Protein AF-A0A1M5ESK0-F1 (afdb_monomer)

Solvent-accessible surface area (backbone atoms only — not comparable to full-atom values): 6392 Å² total; per-residue (Å²): 128,86,74,86,77,77,86,52,72,65,62,42,51,71,31,71,69,32,70,46,33,67,68,49,44,51,51,52,32,52,53,44,16,51,50,51,45,50,39,33,77,72,65,79,42,87,78,91,62,59,39,56,60,54,19,48,47,37,51,76,70,64,72,57,76,76,77,62,70,91,69,47,73,71,67,66,65,75,77,71,80,73,82,76,84,45,79,70,57,51,56,55,51,51,56,53,47,48,75,72,67,58,134

Foldseek 3Di:
DPPQDDDDLVLLLPQVQQPSDPVSLVVQLVVQLVVVVVCVVVVVDPDPDRSSSVSSVCSSVNVTHDDDPVPCVVVVVVPDPPPPPDPVNVVVVVVVVCVVPPD

pLDDT: mean 75.48, std 17.38, range [41.22, 95.94]

Nearest PDB structures (foldseek):
  6ho0-assembly1_A-2  TM=9.502E-01  e=7.404E+00  Mycobacterium tuberculosis H37Rv
  4dw6-assembly1_A  TM=7.631E-01  e=3.875E+00  Mycobacterium tuberculosis
  5nz1-assembly1_A  TM=6.203E-01  e=8.329E+00  Mycobacterium tuberculosis H37Rv

Radius of gyration: 23.55 Å; Cα contacts (8 Å, |Δi|>4): 62; chains: 1; bounding box: 52×64×34 Å

Sequence (103 aa):
MAEEQRVYLDDIYANEQCQGSVFRAVVMMAQEARFVNKQATQGYITLTKKPTTIAMYKFKEGKLSISDKKANDQAEAVAVAEPEMTSENVAQVSAAADDAFGA

Structure (mmCIF, N/CA/C/O backbone):
data_AF-A0A1M5ESK0-F1
#
_entry.id   AF-A0A1M5ESK0-F1
#
loop_
_atom_site.group_PDB
_atom_site.id
_atom_site.type_symbol
_atom_site.label_atom_id
_atom_site.label_alt_id
_atom_site.label_comp_id
_atom_site.label_asym_id
_atom_site.label_entity_id
_atom_site.label_seq_id
_atom_site.pdbx_PDB_ins_code
_atom_site.Cartn_x
_atom_site.Cartn_y
_atom_site.Cartn_z
_atom_site.occupancy
_atom_site.B_iso_or_equiv
_atom_site.auth_seq_id
_atom_site.auth_comp_id
_atom_site.auth_asym_id
_atom_site.auth_atom_id
_atom_site.pdbx_PDB_model_num
ATOM 1 N N . MET A 1 1 ? -7.449 -20.911 3.267 1.00 41.97 1 MET A N 1
ATOM 2 C CA . MET A 1 1 ? -6.288 -20.344 3.987 1.00 41.97 1 MET A CA 1
ATOM 3 C C . MET A 1 1 ? -5.816 -19.150 3.184 1.00 41.97 1 MET A C 1
ATOM 5 O O . MET A 1 1 ? -5.628 -19.316 1.991 1.00 41.97 1 MET A O 1
ATOM 9 N N . ALA A 1 2 ? -5.757 -17.950 3.770 1.00 54.66 2 ALA A N 1
ATOM 10 C CA . ALA A 1 2 ? -5.297 -16.773 3.034 1.00 54.66 2 ALA A CA 1
ATOM 11 C C . ALA A 1 2 ? -3.818 -16.980 2.703 1.00 54.66 2 ALA A 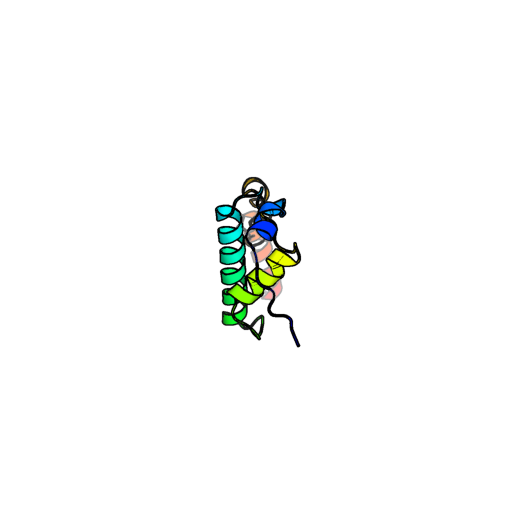C 1
ATOM 13 O O . ALA A 1 2 ? -3.000 -16.983 3.621 1.00 54.66 2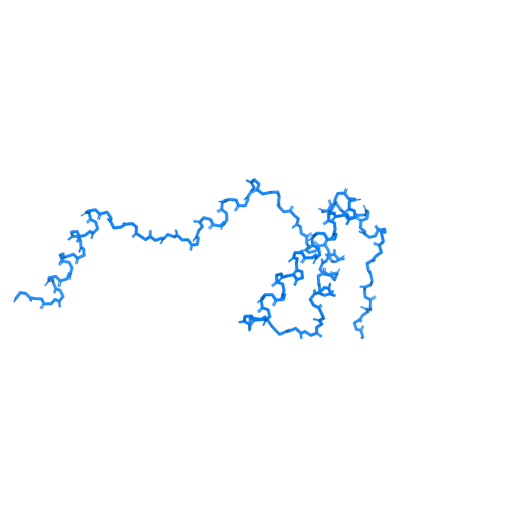 ALA A O 1
ATOM 14 N N . GLU A 1 3 ? -3.512 -17.234 1.432 1.00 59.25 3 GLU A N 1
ATOM 15 C CA . GLU A 1 3 ? -2.150 -17.450 0.957 1.00 59.25 3 GLU A CA 1
ATOM 16 C C . GLU A 1 3 ? -1.242 -16.335 1.475 1.00 59.25 3 GLU A C 1
ATOM 18 O O . GLU A 1 3 ? -1.609 -15.154 1.496 1.00 59.25 3 GLU A O 1
ATOM 23 N N . GLU A 1 4 ? -0.063 -16.720 1.956 1.00 62.69 4 GLU A N 1
ATOM 24 C CA . GLU A 1 4 ? 0.961 -15.791 2.407 1.00 62.69 4 GLU A CA 1
ATOM 25 C C . GLU A 1 4 ? 1.497 -15.052 1.170 1.00 62.69 4 GLU A C 1
ATOM 27 O O . GLU A 1 4 ? 2.502 -15.427 0.572 1.00 62.69 4 GLU A O 1
ATOM 32 N N . GLN A 1 5 ? 0.764 -14.034 0.712 1.00 69.19 5 GLN A N 1
ATOM 33 C CA . GLN A 1 5 ? 1.137 -13.235 -0.448 1.00 69.19 5 GLN A CA 1
ATOM 34 C C . GLN A 1 5 ? 2.375 -12.410 -0.095 1.00 69.19 5 GLN A C 1
ATOM 36 O O . GLN A 1 5 ? 2.303 -11.343 0.515 1.00 69.19 5 GLN A O 1
ATOM 41 N N . ARG A 1 6 ? 3.533 -12.949 -0.464 1.00 78.00 6 ARG A N 1
ATOM 42 C CA . ARG A 1 6 ? 4.810 -12.244 -0.446 1.00 78.00 6 ARG A CA 1
ATOM 43 C C . ARG A 1 6 ? 4.907 -11.364 -1.692 1.00 78.00 6 ARG A C 1
ATOM 45 O O . ARG A 1 6 ? 4.382 -11.726 -2.751 1.00 78.00 6 ARG A O 1
ATOM 52 N N . VAL A 1 7 ? 5.537 -10.206 -1.520 1.00 79.00 7 VAL A N 1
ATOM 53 C CA . VAL A 1 7 ? 5.897 -9.286 -2.604 1.00 79.00 7 VAL A CA 1
ATOM 54 C C . VAL A 1 7 ? 7.351 -9.563 -2.951 1.00 79.00 7 VAL A C 1
ATOM 56 O O . VAL A 1 7 ? 8.215 -9.487 -2.074 1.00 79.00 7 VAL A O 1
ATOM 59 N N . TYR A 1 8 ? 7.604 -9.916 -4.204 1.00 84.81 8 TYR A N 1
ATOM 60 C CA . TYR A 1 8 ? 8.940 -10.134 -4.740 1.00 84.81 8 TYR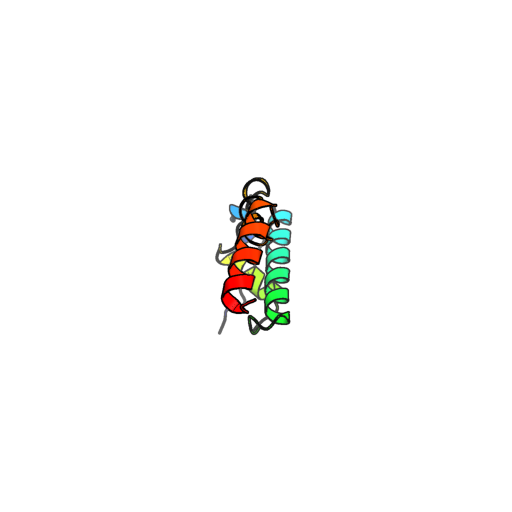 A CA 1
ATOM 61 C C . TYR A 1 8 ? 9.433 -8.890 -5.485 1.00 84.81 8 TYR A C 1
ATOM 63 O O . TYR A 1 8 ? 8.657 -8.003 -5.832 1.00 84.81 8 TYR A O 1
ATOM 71 N N . LEU A 1 9 ? 10.744 -8.813 -5.721 1.00 81.25 9 LEU A N 1
ATOM 72 C CA . LEU A 1 9 ? 11.343 -7.712 -6.484 1.00 81.25 9 LEU A CA 1
ATOM 73 C C . LEU A 1 9 ? 10.770 -7.634 -7.904 1.00 81.25 9 LEU A C 1
ATOM 75 O O . LEU A 1 9 ? 10.480 -6.540 -8.377 1.00 81.25 9 LEU A O 1
ATOM 79 N N . ASP A 1 10 ? 10.521 -8.781 -8.535 1.00 84.19 10 ASP A N 1
ATOM 80 C CA . ASP A 1 10 ? 9.928 -8.845 -9.874 1.00 84.19 10 ASP A CA 1
ATOM 81 C C . ASP A 1 10 ? 8.519 -8.236 -9.908 1.00 84.19 10 ASP A C 1
ATOM 83 O O . ASP A 1 10 ? 8.195 -7.502 -10.840 1.00 84.19 10 ASP A O 1
ATOM 87 N N . ASP A 1 11 ? 7.718 -8.437 -8.852 1.00 83.06 11 AS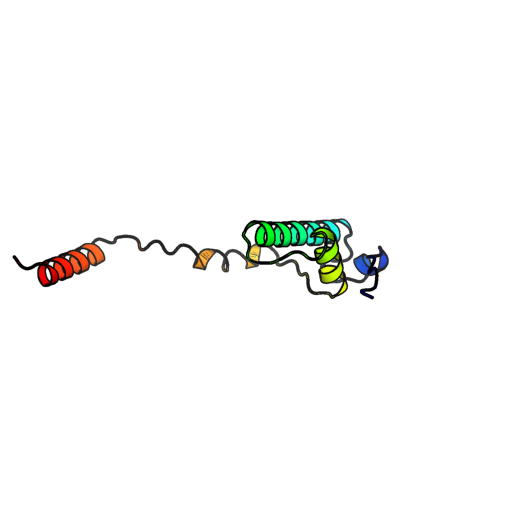P A N 1
ATOM 88 C CA . ASP A 1 11 ? 6.385 -7.828 -8.722 1.00 83.06 11 ASP A CA 1
ATOM 89 C C . ASP A 1 11 ? 6.470 -6.291 -8.684 1.00 83.06 11 ASP A C 1
ATOM 91 O O . ASP A 1 11 ? 5.573 -5.590 -9.150 1.00 83.06 11 ASP A O 1
ATOM 95 N N . ILE A 1 12 ? 7.552 -5.753 -8.115 1.00 83.94 12 ILE A N 1
ATOM 96 C CA . ILE A 1 12 ? 7.790 -4.310 -8.025 1.00 83.94 12 ILE A CA 1
ATOM 97 C C . ILE A 1 12 ? 8.243 -3.752 -9.375 1.00 83.94 12 ILE A C 1
ATOM 99 O O . ILE A 1 12 ? 7.778 -2.691 -9.790 1.00 83.94 12 ILE A O 1
ATOM 103 N N . TYR A 1 13 ? 9.133 -4.457 -10.074 1.00 81.44 13 TYR A N 1
ATOM 104 C CA . TYR A 1 13 ? 9.607 -4.026 -11.387 1.00 81.44 13 TYR A CA 1
ATOM 105 C C . TYR A 1 13 ? 8.521 -4.108 -12.462 1.00 81.44 13 TYR A C 1
ATOM 107 O O . TYR A 1 13 ? 8.472 -3.246 -13.335 1.00 81.44 13 TYR A O 1
ATOM 115 N N . ALA A 1 14 ? 7.626 -5.094 -12.370 1.00 82.75 14 ALA A N 1
ATOM 116 C CA . ALA A 1 14 ? 6.499 -5.257 -13.283 1.00 82.75 14 ALA A CA 1
ATOM 117 C C . ALA A 1 14 ? 5.367 -4.239 -13.054 1.00 82.75 14 ALA A C 1
ATOM 119 O O . ALA A 1 14 ? 4.500 -4.081 -13.911 1.00 82.75 14 ALA A O 1
ATOM 120 N N . ASN A 1 15 ? 5.342 -3.555 -11.907 1.00 79.00 15 ASN A N 1
ATOM 121 C CA . ASN A 1 15 ? 4.251 -2.655 -11.562 1.00 79.00 15 ASN A CA 1
ATOM 122 C C . ASN A 1 15 ? 4.494 -1.232 -12.101 1.00 79.00 15 ASN A C 1
ATOM 124 O O . ASN A 1 15 ? 5.355 -0.478 -11.630 1.00 79.00 15 ASN A O 1
ATOM 128 N N . GLU A 1 16 ? 3.671 -0.850 -13.077 1.00 81.31 16 GLU A N 1
ATOM 129 C CA . GLU A 1 16 ? 3.700 0.459 -13.737 1.00 81.31 16 GLU A CA 1
ATOM 130 C C . GLU A 1 16 ? 3.466 1.625 -12.758 1.00 81.31 16 GLU A C 1
ATOM 132 O O . GLU A 1 16 ? 4.045 2.699 -12.921 1.00 81.31 16 GLU A O 1
ATOM 137 N N . GLN A 1 17 ? 2.698 1.411 -11.679 1.00 79.81 17 GLN A N 1
ATOM 138 C CA . GLN A 1 17 ? 2.348 2.448 -10.692 1.00 79.81 17 GLN A CA 1
ATOM 139 C C . GLN A 1 17 ? 3.565 2.960 -9.908 1.00 79.81 17 GLN A C 1
ATOM 141 O O . GLN A 1 17 ? 3.635 4.131 -9.512 1.00 79.81 17 GLN A O 1
ATOM 146 N N . CYS A 1 18 ? 4.553 2.090 -9.692 1.00 77.75 18 CYS A N 1
ATOM 147 C CA . CYS A 1 18 ? 5.823 2.450 -9.072 1.00 77.75 18 CYS A CA 1
ATOM 148 C C . CYS A 1 18 ? 6.935 2.744 -10.084 1.00 77.75 18 CYS A C 1
ATOM 150 O O . CYS A 1 18 ? 8.059 3.002 -9.655 1.00 77.75 18 CYS A O 1
ATOM 152 N N . GLN A 1 19 ? 6.638 2.768 -11.391 1.00 81.38 19 GLN A N 1
ATOM 153 C CA . GLN A 1 19 ? 7.600 3.086 -12.458 1.00 81.38 19 GLN A CA 1
ATOM 154 C C . GLN A 1 19 ? 8.883 2.237 -12.370 1.00 81.38 19 GLN A C 1
ATOM 156 O O . GLN A 1 19 ? 9.987 2.738 -12.575 1.00 81.38 19 GLN A O 1
ATOM 161 N N . GLY A 1 20 ? 8.754 0.971 -11.956 1.00 78.56 20 GLY A N 1
ATOM 162 C CA . GLY A 1 20 ? 9.888 0.070 -11.724 1.00 78.56 20 GLY A CA 1
ATOM 163 C C . GLY A 1 20 ? 10.844 0.488 -10.593 1.00 78.56 20 GLY A C 1
ATOM 164 O O . GLY A 1 20 ? 11.937 -0.061 -10.476 1.00 78.56 20 GLY A O 1
ATOM 165 N N . SER A 1 21 ? 10.478 1.458 -9.749 1.00 86.56 21 SER A N 1
ATOM 166 C CA . SER A 1 21 ? 11.313 1.926 -8.639 1.00 86.56 21 SER A CA 1
ATOM 167 C C . SER A 1 21 ? 10.941 1.246 -7.325 1.00 86.56 21 SER A C 1
ATOM 169 O O . SER A 1 21 ? 9.852 1.441 -6.777 1.00 86.56 21 SER A O 1
ATOM 171 N N . VAL A 1 22 ? 11.906 0.519 -6.754 1.00 89.06 22 VAL A N 1
ATOM 172 C CA . VAL A 1 22 ? 11.771 -0.131 -5.441 1.00 89.06 22 VAL A CA 1
ATOM 173 C C . VAL A 1 22 ? 11.492 0.885 -4.338 1.00 89.06 22 VAL A C 1
ATOM 175 O O . VAL A 1 22 ? 10.629 0.664 -3.491 1.00 89.06 22 VAL A O 1
ATOM 178 N N . PHE A 1 23 ? 12.156 2.041 -4.377 1.00 90.38 23 PHE A N 1
ATOM 179 C CA . PHE A 1 23 ? 11.925 3.105 -3.401 1.00 90.38 23 PHE A CA 1
ATOM 180 C C . PHE A 1 23 ? 10.498 3.646 -3.484 1.00 90.38 23 PHE A C 1
ATOM 182 O O . PHE A 1 23 ? 9.853 3.831 -2.453 1.00 90.38 23 PHE A O 1
ATOM 189 N N . ARG A 1 24 ? 9.976 3.840 -4.703 1.00 88.06 24 ARG A N 1
ATOM 190 C CA . ARG A 1 24 ? 8.598 4.300 -4.915 1.00 88.06 24 ARG A CA 1
ATOM 191 C C . ARG A 1 24 ? 7.595 3.277 -4.383 1.00 88.06 24 ARG A C 1
ATOM 193 O O . ARG A 1 24 ? 6.687 3.662 -3.654 1.00 88.06 24 ARG A O 1
ATOM 200 N N . ALA A 1 25 ? 7.808 1.987 -4.642 1.00 89.62 25 ALA A N 1
ATOM 201 C CA . ALA A 1 25 ? 6.967 0.915 -4.106 1.00 89.62 25 ALA A CA 1
ATOM 202 C C . ALA A 1 25 ? 6.964 0.872 -2.567 1.00 89.62 25 ALA A C 1
ATOM 204 O O . ALA A 1 25 ? 5.903 0.775 -1.949 1.00 89.62 25 ALA A O 1
ATOM 205 N N . VAL A 1 26 ? 8.132 1.008 -1.928 1.00 90.62 26 VAL A N 1
ATOM 206 C CA . VAL A 1 26 ? 8.236 1.063 -0.459 1.00 90.62 26 VAL A CA 1
ATOM 207 C C . VAL A 1 26 ? 7.492 2.274 0.101 1.00 90.62 26 VAL A C 1
ATOM 209 O O . VAL A 1 26 ? 6.751 2.135 1.074 1.00 90.62 26 VAL A O 1
ATOM 212 N N . VAL A 1 27 ? 7.637 3.447 -0.520 1.00 91.81 27 VAL A N 1
ATOM 213 C CA . VAL A 1 27 ? 6.926 4.663 -0.101 1.00 91.81 27 VAL A CA 1
ATOM 214 C C . VAL A 1 27 ? 5.412 4.484 -0.226 1.00 91.81 27 VAL A C 1
ATOM 216 O O . VAL A 1 27 ? 4.701 4.795 0.728 1.00 91.81 27 VAL A O 1
ATOM 219 N N . MET A 1 28 ? 4.921 3.919 -1.335 1.00 91.00 28 MET A N 1
ATOM 220 C CA . MET A 1 28 ? 3.494 3.619 -1.526 1.00 91.00 28 MET A CA 1
ATOM 221 C C . MET A 1 28 ? 2.948 2.709 -0.431 1.00 91.00 28 MET A C 1
ATOM 223 O O . MET A 1 28 ? 1.963 3.040 0.229 1.00 91.00 28 MET A O 1
ATOM 227 N N . MET A 1 29 ? 3.610 1.574 -0.201 1.00 91.81 29 MET A N 1
ATOM 228 C CA . MET A 1 29 ? 3.184 0.611 0.813 1.00 91.81 29 MET A CA 1
ATOM 229 C C . MET A 1 29 ? 3.228 1.213 2.222 1.00 91.81 29 MET A C 1
ATOM 231 O O . MET A 1 29 ? 2.335 0.965 3.030 1.00 91.81 29 MET A O 1
ATOM 235 N N . ALA A 1 30 ? 4.236 2.033 2.527 1.00 93.50 30 ALA A N 1
ATOM 236 C CA . ALA A 1 30 ? 4.359 2.689 3.823 1.00 93.50 30 ALA A CA 1
ATOM 237 C C . ALA A 1 30 ? 3.268 3.745 4.055 1.00 93.50 30 ALA A C 1
ATOM 239 O O . ALA A 1 30 ? 2.735 3.841 5.162 1.00 93.50 30 ALA A O 1
ATOM 240 N N . GLN A 1 31 ? 2.924 4.532 3.032 1.00 93.88 31 GLN A N 1
ATOM 241 C CA . GLN A 1 31 ? 1.846 5.519 3.109 1.00 93.88 31 GLN A CA 1
ATOM 242 C C . GLN A 1 31 ? 0.494 4.842 3.326 1.00 93.88 31 GLN A C 1
ATOM 244 O O . GLN A 1 31 ? -0.235 5.219 4.244 1.00 93.88 31 GLN A O 1
ATOM 249 N N . GLU A 1 32 ? 0.211 3.781 2.572 1.00 93.25 32 GLU A N 1
ATOM 250 C CA . GLU A 1 32 ? -1.018 3.010 2.740 1.00 93.25 32 GLU A CA 1
ATOM 251 C C . GLU A 1 32 ? -1.100 2.366 4.130 1.00 93.25 32 GLU A C 1
ATOM 253 O O . GLU A 1 32 ? -2.124 2.444 4.806 1.00 93.25 32 GLU A O 1
ATOM 258 N N . ALA A 1 33 ? -0.004 1.777 4.615 1.00 94.88 33 ALA A N 1
ATOM 259 C CA . ALA A 1 33 ? 0.030 1.182 5.946 1.00 94.88 33 ALA A CA 1
ATOM 260 C C . ALA A 1 33 ? -0.248 2.219 7.048 1.00 94.88 33 ALA A C 1
ATOM 262 O O . ALA A 1 33 ? -0.946 1.916 8.017 1.00 94.88 33 ALA A O 1
ATOM 263 N N . ARG A 1 34 ? 0.262 3.451 6.902 1.00 94.88 34 ARG A N 1
ATOM 264 C CA . ARG A 1 34 ? -0.041 4.563 7.820 1.00 94.88 34 ARG A CA 1
ATOM 265 C C . ARG A 1 34 ? -1.511 4.955 7.761 1.00 94.88 34 ARG A C 1
ATOM 267 O O . ARG A 1 34 ? -2.108 5.159 8.816 1.00 94.88 34 ARG A O 1
ATOM 274 N N . PHE A 1 35 ? -2.087 5.035 6.563 1.00 94.62 35 PHE A N 1
ATOM 275 C CA . PHE A 1 35 ? -3.503 5.335 6.377 1.00 94.62 35 PHE A CA 1
ATOM 276 C C . PHE A 1 35 ? -4.382 4.285 7.063 1.00 94.62 35 PHE A C 1
ATOM 278 O O . PHE A 1 35 ? -5.175 4.628 7.936 1.00 94.62 35 PHE A O 1
ATOM 285 N N . VAL A 1 36 ? -4.164 3.003 6.765 1.00 94.81 36 VAL A N 1
ATOM 286 C CA . VAL A 1 36 ? -4.883 1.875 7.378 1.00 94.81 36 VAL A CA 1
ATOM 287 C C . VAL A 1 36 ? -4.758 1.895 8.902 1.00 94.81 36 VAL A C 1
ATOM 289 O O . VAL A 1 36 ? -5.753 1.747 9.607 1.00 94.81 36 VAL A O 1
ATOM 292 N N . ASN A 1 37 ? -3.554 2.129 9.428 1.00 95.19 37 ASN A N 1
ATOM 293 C CA . ASN A 1 37 ? -3.350 2.206 10.872 1.00 95.19 37 ASN A CA 1
ATOM 294 C C . ASN A 1 37 ? -4.113 3.382 11.503 1.00 95.19 37 ASN A C 1
ATOM 296 O O . ASN A 1 37 ? -4.700 3.233 12.569 1.00 95.19 37 ASN A O 1
ATOM 300 N N . LYS A 1 38 ? -4.151 4.545 10.842 1.00 95.94 38 LYS A N 1
ATOM 301 C CA . LYS A 1 38 ? -4.904 5.713 11.322 1.00 95.94 38 LYS A CA 1
ATOM 302 C C . LYS A 1 38 ? -6.409 5.436 11.354 1.00 95.94 38 LYS A C 1
ATOM 304 O O . LYS A 1 38 ? -7.039 5.720 12.367 1.00 95.94 38 LYS A O 1
ATOM 309 N N . GLN A 1 39 ? -6.955 4.837 10.295 1.00 94.06 39 GLN A N 1
ATOM 310 C CA . GLN A 1 39 ? -8.372 4.458 10.224 1.00 94.06 39 GLN A CA 1
ATOM 311 C C . GLN A 1 39 ? -8.753 3.464 11.328 1.00 94.06 39 GLN A C 1
ATOM 313 O O . GLN A 1 39 ? -9.816 3.578 11.933 1.00 94.06 39 GLN A O 1
ATOM 318 N N . ALA A 1 40 ? -7.863 2.516 11.629 1.00 94.19 40 ALA A N 1
A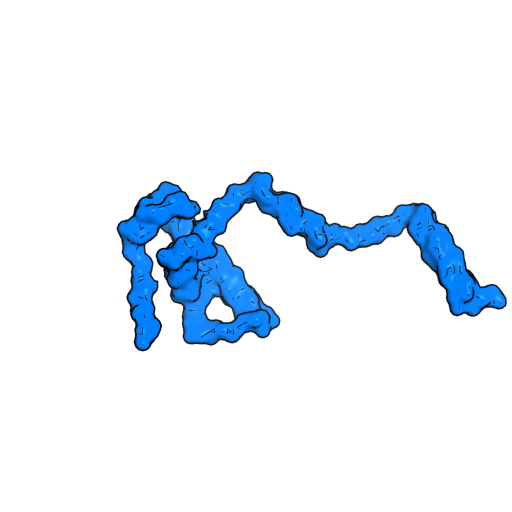TOM 319 C CA . ALA A 1 40 ? -8.069 1.549 12.698 1.00 94.19 40 ALA A CA 1
ATOM 320 C C . ALA A 1 40 ? -8.058 2.191 14.088 1.00 94.19 40 ALA A C 1
ATOM 322 O O . ALA A 1 40 ? -8.949 1.938 14.893 1.00 94.19 40 ALA A O 1
ATOM 323 N N . THR A 1 41 ? -7.086 3.065 14.355 1.00 93.38 41 THR A N 1
ATOM 324 C CA . THR A 1 41 ? -6.995 3.806 15.623 1.00 93.38 41 THR A CA 1
ATOM 325 C C . THR A 1 41 ? -8.205 4.714 15.845 1.00 93.38 41 THR A C 1
ATOM 327 O O . THR A 1 41 ? -8.628 4.904 16.979 1.00 93.38 41 THR A O 1
ATOM 330 N N . GLN A 1 42 ? -8.786 5.254 14.772 1.00 95.25 42 GLN A N 1
ATOM 331 C CA . GLN A 1 42 ? -10.013 6.055 14.819 1.00 95.25 42 GLN A CA 1
ATOM 332 C C . GLN A 1 42 ? -11.294 5.212 14.958 1.00 95.25 42 GLN A C 1
ATOM 334 O O . GLN A 1 42 ? -12.372 5.774 15.110 1.00 95.25 42 GLN A O 1
ATOM 339 N N . GLY A 1 43 ? -11.195 3.879 14.914 1.00 93.19 43 GLY A N 1
ATOM 340 C CA . GLY A 1 43 ? -12.332 2.969 15.063 1.00 93.19 43 GLY A CA 1
ATOM 341 C C . GLY A 1 43 ? -13.165 2.759 13.795 1.00 93.19 43 GLY A C 1
ATOM 342 O O . GLY A 1 43 ? -14.177 2.068 13.858 1.00 93.19 43 GLY A O 1
ATOM 343 N N . TYR A 1 44 ? -12.749 3.297 12.641 1.00 93.50 44 TYR A N 1
ATOM 344 C CA . TYR A 1 44 ? -13.477 3.129 11.375 1.00 93.50 44 TYR A CA 1
ATOM 345 C C . TYR A 1 44 ? -13.353 1.720 10.794 1.00 93.50 44 TYR A C 1
ATOM 347 O O . TYR A 1 44 ? -14.249 1.257 10.092 1.00 93.50 44 TYR A O 1
ATOM 355 N N . ILE A 1 45 ? -12.236 1.038 11.064 1.00 93.31 45 ILE A N 1
ATOM 356 C CA . ILE A 1 45 ? -11.983 -0.325 10.587 1.00 93.31 45 ILE A CA 1
ATOM 357 C C . ILE A 1 45 ? -11.407 -1.199 11.700 1.00 93.31 45 ILE A C 1
ATOM 359 O O . ILE A 1 45 ? -10.592 -0.755 12.505 1.00 93.31 45 ILE A O 1
ATOM 363 N N . THR A 1 46 ? -11.772 -2.479 11.712 1.00 93.00 46 THR A N 1
ATOM 364 C CA . THR A 1 46 ? -11.129 -3.480 12.571 1.00 93.00 46 THR A CA 1
ATOM 365 C C . THR A 1 46 ? -10.034 -4.197 11.789 1.00 93.00 46 THR A C 1
ATOM 367 O O . THR A 1 46 ? -10.283 -4.770 10.727 1.00 93.00 46 THR A O 1
ATOM 370 N N . LEU A 1 47 ? -8.803 -4.176 12.303 1.00 90.56 47 LEU A N 1
ATOM 371 C CA . LEU A 1 47 ? -7.674 -4.839 11.653 1.00 90.56 47 LEU A CA 1
ATOM 372 C C . LEU A 1 47 ? -7.659 -6.331 11.974 1.00 90.56 47 LEU A C 1
ATOM 374 O O . LEU A 1 47 ? -7.581 -6.728 13.132 1.00 90.56 47 LEU A O 1
ATOM 378 N N . THR A 1 48 ? -7.648 -7.161 10.934 1.00 89.38 48 THR A N 1
ATOM 379 C CA . THR A 1 48 ? -7.446 -8.615 11.052 1.00 89.38 48 THR A CA 1
ATOM 380 C C . THR A 1 48 ? -5.980 -9.021 10.881 1.00 89.38 48 THR A C 1
ATOM 382 O O . THR A 1 48 ? -5.585 -10.123 11.256 1.00 89.38 48 THR A O 1
ATOM 385 N N . LYS A 1 49 ? -5.158 -8.139 10.298 1.00 90.69 49 LYS A N 1
ATOM 386 C CA . LYS A 1 49 ? -3.736 -8.344 9.992 1.00 90.69 49 LYS A CA 1
ATOM 387 C C . LYS A 1 49 ? -2.949 -7.058 10.245 1.00 90.69 49 LYS A C 1
ATOM 389 O O . LYS A 1 49 ? -3.526 -5.979 10.372 1.00 90.69 49 LYS A O 1
ATOM 394 N N . LYS A 1 50 ? -1.616 -7.162 10.282 1.00 92.06 50 LYS A N 1
ATOM 395 C CA . LYS A 1 50 ? -0.733 -5.993 10.421 1.00 92.06 50 LYS A CA 1
ATOM 396 C C . LYS A 1 50 ? -0.970 -5.005 9.259 1.00 92.06 50 LYS A C 1
ATOM 398 O O . LYS A 1 50 ? -1.083 -5.458 8.118 1.00 92.06 50 LYS A O 1
ATOM 403 N N . PRO A 1 51 ? -0.981 -3.678 9.501 1.00 93.62 51 PRO A N 1
ATOM 404 C CA . PRO A 1 51 ? -1.243 -2.677 8.459 1.00 93.62 51 PRO A CA 1
AT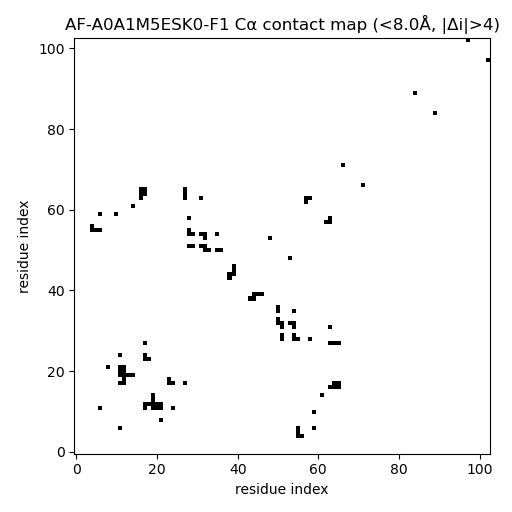OM 405 C C . PRO A 1 51 ? -0.320 -2.787 7.241 1.00 93.62 51 PRO A C 1
ATOM 407 O O . PRO A 1 51 ? -0.761 -2.651 6.106 1.00 93.62 51 PRO A O 1
ATOM 410 N N . THR A 1 52 ? 0.956 -3.101 7.465 1.00 91.75 52 THR A N 1
ATOM 411 C CA . THR A 1 52 ? 1.939 -3.311 6.395 1.00 91.75 52 THR A CA 1
ATOM 412 C C . THR A 1 52 ? 1.621 -4.534 5.544 1.00 91.75 52 THR A C 1
ATOM 414 O O . THR A 1 52 ? 1.741 -4.474 4.328 1.00 91.75 52 THR A O 1
ATOM 417 N N . THR A 1 53 ? 1.141 -5.622 6.149 1.00 91.69 53 THR A N 1
ATOM 418 C CA . THR A 1 53 ? 0.687 -6.812 5.419 1.00 91.69 53 THR A CA 1
ATOM 419 C C . THR A 1 53 ? -0.523 -6.496 4.540 1.00 91.69 53 THR A C 1
ATOM 421 O O . THR A 1 53 ? -0.573 -6.919 3.391 1.00 91.69 53 THR A O 1
ATOM 424 N N . ILE A 1 54 ? -1.474 -5.706 5.047 1.00 91.69 54 ILE A N 1
ATOM 425 C CA . ILE A 1 54 ? -2.638 -5.254 4.270 1.00 91.69 54 ILE A CA 1
ATOM 426 C C . ILE A 1 54 ? -2.189 -4.380 3.091 1.00 91.69 54 ILE A C 1
ATOM 428 O O . ILE A 1 54 ? -2.655 -4.577 1.972 1.00 91.69 54 ILE A O 1
ATOM 432 N N . ALA A 1 55 ? -1.253 -3.456 3.321 1.00 92.12 55 ALA A N 1
ATOM 433 C CA . ALA A 1 55 ? -0.699 -2.610 2.269 1.00 92.12 55 ALA A CA 1
ATOM 434 C C . ALA A 1 55 ? 0.038 -3.420 1.188 1.00 92.12 55 ALA A C 1
ATOM 436 O O . ALA A 1 55 ? -0.141 -3.152 0.003 1.00 92.12 55 ALA A O 1
ATOM 437 N N . MET A 1 56 ? 0.807 -4.446 1.569 1.00 90.81 56 MET A N 1
ATOM 438 C CA . MET A 1 56 ? 1.475 -5.344 0.618 1.00 90.81 56 MET A CA 1
ATOM 439 C C . MET A 1 56 ? 0.475 -6.105 -0.261 1.00 90.81 56 MET A C 1
ATOM 441 O O . MET A 1 56 ? 0.699 -6.236 -1.463 1.00 90.81 56 MET A O 1
ATOM 445 N N . TYR A 1 57 ? -0.650 -6.559 0.299 1.00 90.75 57 TYR A N 1
ATOM 446 C CA . TYR A 1 57 ? -1.704 -7.193 -0.500 1.00 90.75 57 TYR A CA 1
ATOM 447 C C . TYR A 1 57 ? -2.350 -6.210 -1.472 1.00 90.75 57 TYR A C 1
ATOM 449 O O . TYR A 1 57 ? -2.461 -6.509 -2.656 1.00 90.75 57 TYR A O 1
ATOM 457 N N . LYS A 1 58 ? -2.691 -4.999 -1.012 1.00 89.75 58 LYS A N 1
ATOM 458 C CA . LYS A 1 58 ? -3.239 -3.954 -1.889 1.00 89.75 58 LYS A CA 1
ATOM 459 C C . LYS A 1 58 ? -2.275 -3.579 -3.015 1.00 89.75 58 LYS A C 1
ATOM 461 O O . LYS A 1 58 ? -2.719 -3.333 -4.133 1.00 89.75 58 LYS A O 1
ATOM 466 N N . PHE A 1 59 ? -0.973 -3.560 -2.733 1.00 89.69 59 PHE A N 1
ATOM 467 C CA . PHE A 1 59 ? 0.060 -3.335 -3.741 1.00 89.69 59 PHE A CA 1
ATOM 468 C C . PHE A 1 59 ? 0.052 -4.435 -4.809 1.00 89.69 59 PHE A C 1
ATOM 470 O O . PHE A 1 59 ? 0.010 -4.130 -5.997 1.00 89.69 59 PHE A O 1
ATOM 477 N N . LYS A 1 60 ? 0.029 -5.707 -4.393 1.00 87.75 60 LYS A N 1
ATOM 478 C CA . LYS A 1 60 ? 0.035 -6.864 -5.301 1.00 87.75 60 LYS A CA 1
ATOM 479 C C . LYS A 1 60 ? -1.242 -6.983 -6.136 1.00 87.75 60 LYS A C 1
ATOM 481 O O . LYS A 1 60 ? -1.195 -7.420 -7.277 1.00 87.75 60 LYS A O 1
ATOM 486 N N . GLU A 1 61 ? -2.373 -6.563 -5.583 1.00 87.62 61 GLU A N 1
ATOM 487 C CA . GLU A 1 61 ? -3.657 -6.503 -6.287 1.00 87.62 61 GLU A CA 1
ATOM 488 C C . GLU A 1 61 ? -3.781 -5.291 -7.229 1.00 87.62 61 GLU A C 1
ATOM 490 O O . GLU A 1 61 ? -4.836 -5.100 -7.830 1.00 87.62 61 GLU A O 1
ATOM 495 N N . GLY A 1 62 ? -2.750 -4.442 -7.341 1.00 86.00 62 GLY A N 1
ATOM 496 C CA . GLY A 1 62 ? -2.782 -3.249 -8.193 1.00 86.00 62 GLY A CA 1
ATOM 497 C C . GLY A 1 62 ? -3.749 -2.163 -7.707 1.00 86.00 62 GLY A C 1
ATOM 498 O O . GLY A 1 62 ? -4.160 -1.310 -8.485 1.00 86.00 62 GLY A O 1
ATOM 499 N N . LYS A 1 63 ? -4.125 -2.178 -6.421 1.00 87.06 63 LYS A N 1
ATOM 500 C CA . LYS A 1 63 ? -5.092 -1.239 -5.817 1.00 87.06 63 LYS A CA 1
ATOM 501 C C . LYS A 1 63 ? -4.450 0.031 -5.256 1.00 87.06 63 LYS A C 1
ATOM 503 O O . LYS A 1 63 ? -5.147 0.847 -4.660 1.00 87.06 63 LYS A O 1
ATOM 508 N N . LEU A 1 64 ? -3.132 0.178 -5.387 1.00 86.81 64 LEU A N 1
ATOM 509 C CA . LEU A 1 64 ? -2.397 1.366 -4.961 1.00 86.81 64 LEU A CA 1
ATOM 510 C C . LEU A 1 64 ? -1.898 2.130 -6.183 1.00 86.81 64 LEU A C 1
ATOM 512 O O . LEU A 1 64 ? -1.238 1.555 -7.045 1.00 86.81 64 LEU A O 1
ATOM 516 N N . SER A 1 65 ? -2.152 3.433 -6.202 1.00 85.56 65 SER A N 1
ATOM 517 C CA . SER A 1 65 ? -1.684 4.362 -7.231 1.00 85.56 65 SER A CA 1
ATOM 518 C C . SER A 1 65 ? -1.125 5.621 -6.579 1.00 85.56 65 SER A C 1
ATOM 520 O O . SER A 1 65 ? -1.652 6.078 -5.565 1.00 85.56 65 SER A O 1
ATOM 522 N N . ILE A 1 66 ? -0.079 6.205 -7.164 1.00 81.19 66 ILE A N 1
ATOM 523 C CA . ILE A 1 66 ? 0.400 7.537 -6.773 1.00 81.19 66 ILE A CA 1
ATOM 524 C C . ILE A 1 66 ? -0.198 8.557 -7.729 1.00 81.19 66 ILE A C 1
ATOM 526 O O . ILE A 1 66 ? 0.095 8.531 -8.921 1.00 81.19 66 ILE A O 1
ATOM 530 N N . SER A 1 67 ? -0.968 9.493 -7.190 1.00 79.50 67 SER A N 1
ATOM 531 C CA . SER A 1 67 ? -1.283 10.748 -7.863 1.00 79.50 67 SER A CA 1
ATOM 532 C C . SER A 1 67 ? -0.158 11.751 -7.613 1.00 79.50 67 SER A C 1
ATOM 534 O O . SER A 1 67 ? 0.199 12.013 -6.460 1.00 79.50 67 SER A O 1
ATOM 536 N N . ASP A 1 68 ? 0.401 12.333 -8.674 1.00 73.31 68 ASP A N 1
ATOM 537 C CA . ASP A 1 68 ? 1.354 13.429 -8.525 1.00 73.31 68 ASP A CA 1
ATOM 538 C C . ASP A 1 68 ? 0.661 14.630 -7.872 1.00 73.31 68 ASP A C 1
ATOM 540 O O . ASP A 1 68 ? -0.453 15.010 -8.235 1.00 73.31 68 ASP A O 1
ATOM 544 N N . LYS A 1 69 ? 1.340 15.239 -6.895 1.00 59.44 69 LYS A N 1
ATOM 545 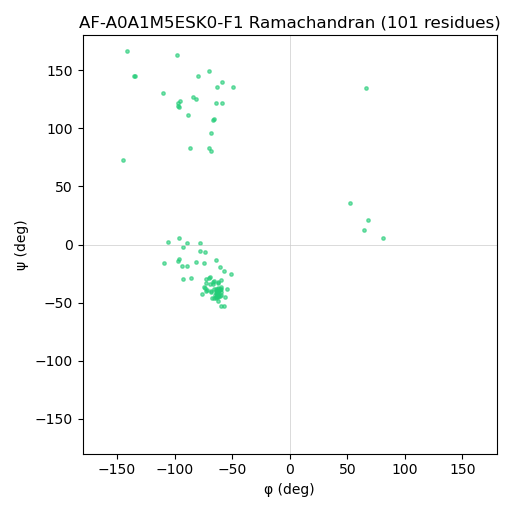C CA . LYS A 1 69 ? 0.808 16.293 -6.014 1.00 59.44 69 LYS A CA 1
ATOM 546 C C . LYS A 1 69 ? 0.133 17.460 -6.751 1.00 59.44 69 LYS A C 1
ATOM 548 O O . LYS A 1 69 ? -0.777 18.061 -6.201 1.00 59.44 69 LYS A O 1
ATOM 553 N N . LYS A 1 70 ? 0.499 17.721 -8.014 1.00 54.03 70 LYS A N 1
ATOM 554 C CA . LYS A 1 70 ? -0.153 18.733 -8.865 1.00 54.03 70 LYS A CA 1
ATOM 555 C C . LYS A 1 70 ? -1.646 18.484 -9.124 1.00 54.03 70 LYS A C 1
ATOM 557 O O . LYS A 1 70 ? -2.332 19.420 -9.509 1.00 54.03 70 LYS A O 1
ATOM 562 N N . ALA A 1 71 ? -2.147 17.263 -8.936 1.00 51.34 71 ALA A N 1
ATOM 563 C CA . ALA A 1 71 ? -3.561 16.934 -9.120 1.00 51.34 71 ALA A CA 1
ATOM 564 C C . ALA A 1 71 ? -4.381 16.950 -7.815 1.00 51.34 71 ALA A C 1
ATOM 566 O O . ALA A 1 71 ? -5.606 16.911 -7.879 1.00 51.34 71 ALA A O 1
ATOM 567 N N . ASN A 1 72 ? -3.741 16.994 -6.638 1.00 47.12 72 ASN A N 1
ATOM 568 C CA . ASN A 1 72 ? -4.433 16.781 -5.360 1.00 47.12 72 ASN A CA 1
ATOM 569 C C . ASN A 1 72 ? -4.835 18.073 -4.627 1.00 47.12 72 ASN A C 1
ATOM 571 O O . ASN A 1 72 ? -5.691 18.020 -3.748 1.00 47.12 72 ASN A O 1
ATOM 575 N N . ASP A 1 73 ? -4.301 19.233 -5.022 1.00 46.59 73 ASP A N 1
ATOM 576 C CA . ASP A 1 73 ? -4.692 20.526 -4.430 1.00 46.59 73 ASP A CA 1
ATOM 577 C C . ASP A 1 73 ? -6.172 20.885 -4.702 1.00 46.59 73 ASP A C 1
ATOM 579 O O . ASP A 1 73 ? -6.729 21.758 -4.043 1.00 46.59 73 ASP A O 1
ATOM 583 N N . GLN A 1 74 ? -6.849 20.191 -5.629 1.00 45.84 74 GLN A N 1
ATOM 584 C CA . GLN A 1 74 ? -8.288 20.367 -5.876 1.00 45.84 74 GLN A CA 1
ATOM 585 C C . GLN A 1 74 ? -9.190 19.466 -5.015 1.00 45.84 74 GLN A C 1
ATOM 587 O O . GLN A 1 74 ? -10.373 19.767 -4.876 1.00 45.84 74 GLN A O 1
ATOM 592 N N . ALA A 1 75 ? -8.672 18.382 -4.424 1.00 48.62 75 ALA A N 1
ATOM 593 C CA . ALA A 1 75 ? -9.484 17.444 -3.641 1.00 48.62 75 ALA A CA 1
ATOM 594 C C . ALA A 1 75 ? -9.512 17.778 -2.138 1.00 48.62 75 ALA A C 1
ATOM 596 O O . ALA A 1 75 ? -10.515 17.525 -1.474 1.00 48.62 75 ALA A O 1
ATOM 597 N N . GLU A 1 76 ? -8.452 18.389 -1.597 1.00 43.94 76 GLU A N 1
ATOM 598 C CA . GLU A 1 76 ? -8.423 18.840 -0.193 1.00 43.94 76 GLU A CA 1
ATOM 599 C C . GLU A 1 76 ? -9.125 20.195 0.026 1.00 43.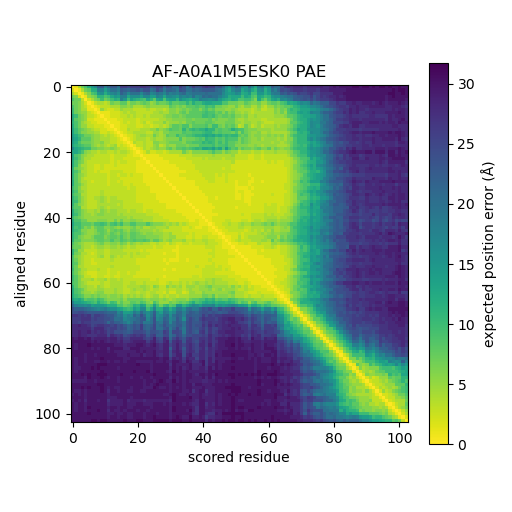94 76 GLU A C 1
ATOM 601 O O . GLU A 1 76 ? -9.501 20.515 1.152 1.00 43.94 76 GLU A O 1
ATOM 606 N N . ALA A 1 77 ? -9.400 20.961 -1.038 1.00 41.22 77 ALA A N 1
ATOM 607 C CA . ALA A 1 77 ? -10.068 22.265 -0.955 1.00 41.22 77 ALA A CA 1
ATOM 608 C C . ALA A 1 77 ? -11.582 22.202 -0.647 1.00 41.22 77 ALA A C 1
ATOM 610 O O . ALA A 1 77 ? -12.202 23.239 -0.429 1.00 41.22 77 ALA A O 1
ATOM 611 N N . VAL A 1 78 ? -12.200 21.015 -0.604 1.00 45.75 78 VAL A N 1
ATOM 612 C CA . VAL A 1 78 ? -13.655 20.877 -0.369 1.00 45.75 78 VAL A CA 1
ATOM 613 C C . VAL A 1 78 ? -13.999 20.680 1.120 1.00 45.75 78 VAL A C 1
ATOM 615 O O . VAL A 1 78 ? -15.170 20.614 1.479 1.00 45.75 78 VAL A O 1
ATOM 618 N N . ALA A 1 79 ? -13.010 20.611 2.020 1.00 50.50 79 ALA A N 1
ATOM 619 C CA . ALA A 1 79 ? -13.248 20.256 3.425 1.00 50.50 79 ALA A CA 1
ATOM 620 C C . ALA A 1 79 ? -13.178 21.411 4.444 1.00 50.50 79 ALA A C 1
ATOM 622 O O . ALA A 1 79 ? -13.356 21.148 5.631 1.00 50.50 79 ALA A O 1
ATOM 623 N N . VAL A 1 80 ? -12.963 22.667 4.032 1.00 48.34 80 VAL A N 1
ATOM 624 C CA . VAL A 1 80 ? -13.050 23.833 4.937 1.00 48.34 80 VAL A CA 1
ATOM 625 C C . VAL A 1 80 ? -13.624 25.039 4.187 1.00 48.34 80 VAL A C 1
ATOM 627 O O . VAL A 1 80 ? -12.916 25.982 3.858 1.00 48.34 80 VAL A O 1
ATOM 630 N N . ALA A 1 81 ? -14.923 25.010 3.889 1.00 43.16 81 ALA A N 1
ATOM 631 C CA . ALA A 1 81 ? -15.669 26.251 3.704 1.00 43.16 81 ALA A CA 1
ATOM 632 C C . ALA A 1 81 ? -16.148 26.700 5.090 1.00 43.16 81 ALA A C 1
ATOM 634 O O . ALA A 1 81 ? -17.259 26.378 5.509 1.00 43.16 81 ALA A O 1
ATOM 635 N N . GLU A 1 82 ? -15.282 27.387 5.835 1.00 46.72 82 GLU A N 1
ATOM 636 C CA . GLU A 1 82 ? -15.769 28.283 6.883 1.00 46.72 82 GLU A CA 1
ATOM 637 C C . GLU A 1 82 ? -16.567 29.384 6.166 1.00 46.72 82 GLU A C 1
ATOM 639 O O . GLU A 1 82 ? -16.022 30.019 5.259 1.00 46.72 82 GLU A O 1
ATOM 644 N N . PRO A 1 83 ? -17.861 29.591 6.469 1.00 50.81 83 PRO A N 1
ATOM 645 C CA . PRO A 1 83 ? -18.587 30.698 5.874 1.00 50.81 83 PRO A CA 1
ATOM 646 C C . PRO A 1 83 ? -17.977 31.997 6.407 1.00 50.81 83 PRO A C 1
ATOM 648 O O . PRO A 1 83 ? -18.162 32.352 7.571 1.00 50.81 83 PRO A O 1
ATOM 651 N N . GLU A 1 84 ? -17.230 32.702 5.559 1.00 51.12 84 GLU A N 1
ATOM 652 C CA . GLU A 1 84 ? -16.788 34.057 5.860 1.00 51.12 84 GLU A CA 1
ATOM 653 C C . GLU A 1 84 ? -18.025 34.937 6.100 1.00 51.12 84 GLU A C 1
ATOM 655 O O . GLU A 1 84 ? -18.915 35.063 5.252 1.00 51.12 84 GLU A O 1
ATOM 660 N N . MET A 1 85 ? -18.097 35.533 7.292 1.00 50.97 85 MET A N 1
ATOM 661 C CA . MET A 1 85 ? -19.126 36.501 7.669 1.00 50.97 85 MET A CA 1
ATOM 662 C C . MET A 1 85 ? -18.900 37.805 6.899 1.00 50.97 85 MET A C 1
ATOM 664 O O . MET A 1 85 ? -18.280 38.746 7.392 1.00 50.97 85 MET A O 1
ATOM 668 N N . THR A 1 86 ? -19.392 37.860 5.665 1.00 60.19 86 THR A N 1
ATOM 669 C CA . THR A 1 86 ? -19.496 39.104 4.903 1.00 60.19 86 THR A CA 1
ATOM 670 C C . THR A 1 86 ? -20.579 39.997 5.515 1.00 60.19 86 THR A C 1
ATOM 672 O O . THR A 1 86 ? -21.564 39.519 6.082 1.00 60.19 86 THR A O 1
ATOM 675 N N . SER A 1 87 ? -20.420 41.318 5.401 1.00 56.94 87 SER A N 1
ATOM 676 C CA . SER A 1 87 ? -21.360 42.309 5.954 1.00 56.94 87 SER A CA 1
ATOM 677 C C . SER A 1 87 ? -22.800 42.147 5.448 1.00 56.94 87 SER A C 1
ATOM 679 O O . SER A 1 87 ? -23.737 42.564 6.123 1.00 56.94 87 SER A O 1
ATOM 681 N N . GLU A 1 88 ? -22.986 41.508 4.293 1.00 56.06 88 GLU A N 1
ATOM 682 C CA . GLU A 1 88 ? -24.298 41.192 3.719 1.00 56.06 88 GLU A CA 1
ATOM 683 C C . GLU A 1 88 ? -24.993 40.025 4.444 1.00 56.06 88 GLU A C 1
ATOM 685 O O . GLU A 1 88 ? -26.199 40.085 4.681 1.00 56.06 88 GLU A O 1
ATOM 690 N N . ASN A 1 89 ? -24.238 39.012 4.887 1.00 57.50 89 ASN A N 1
ATOM 691 C CA . ASN A 1 89 ? -24.776 37.888 5.661 1.00 57.50 89 ASN A CA 1
ATOM 692 C C . ASN A 1 89 ? -25.144 38.300 7.092 1.00 57.50 89 ASN A C 1
ATOM 694 O O . ASN A 1 89 ? -26.129 37.808 7.638 1.00 57.50 89 ASN A O 1
ATOM 698 N N . VAL A 1 90 ? -24.410 39.249 7.686 1.00 60.06 90 VAL A N 1
ATOM 699 C CA . VAL A 1 90 ? -24.733 39.779 9.022 1.00 60.06 90 VAL A CA 1
ATOM 700 C C . VAL A 1 90 ? -26.126 40.407 9.036 1.00 60.06 90 VAL A C 1
ATOM 702 O O . VAL A 1 90 ? -26.892 40.128 9.951 1.00 60.06 90 VAL A O 1
ATOM 705 N N . ALA A 1 91 ? -26.479 41.186 8.007 1.00 60.16 91 ALA A N 1
ATOM 706 C CA . ALA A 1 91 ? -27.779 41.852 7.912 1.00 60.16 91 ALA A CA 1
ATOM 707 C C . ALA A 1 91 ? -28.953 40.869 7.747 1.00 60.16 91 ALA A C 1
ATOM 709 O O . ALA A 1 91 ? -30.042 41.113 8.263 1.00 60.16 91 ALA A O 1
ATOM 710 N N . GLN A 1 92 ? -28.739 39.749 7.049 1.00 59.69 92 GLN A N 1
ATOM 711 C CA . GLN A 1 92 ? -29.762 38.711 6.892 1.00 59.69 92 GLN A CA 1
ATOM 712 C C . GLN A 1 92 ? -29.968 37.906 8.181 1.00 59.69 92 GLN A C 1
ATOM 714 O O . GLN A 1 92 ? -31.103 37.573 8.517 1.00 59.69 92 GLN A O 1
ATOM 719 N N . VAL A 1 93 ? -28.895 37.630 8.929 1.00 61.06 93 VAL A N 1
ATOM 720 C CA . VAL A 1 93 ? -28.979 36.906 10.207 1.00 61.06 93 VAL A CA 1
ATOM 721 C C . VAL A 1 93 ? -29.606 37.773 11.299 1.00 61.06 93 VAL A C 1
ATOM 723 O O . VAL A 1 93 ? -30.414 37.263 12.071 1.00 61.06 93 VAL A O 1
ATOM 726 N N . SER A 1 94 ? -29.299 39.074 11.362 1.00 60.84 94 SER A N 1
ATOM 727 C CA . SER A 1 94 ? -29.931 39.970 12.337 1.00 60.84 94 SER A CA 1
ATOM 728 C C . SER A 1 94 ? -31.418 40.191 12.050 1.00 60.84 94 SER A C 1
ATOM 730 O O . SER A 1 94 ? -32.213 40.108 12.980 1.00 60.84 94 SER A O 1
ATOM 732 N N . ALA A 1 95 ? -31.820 40.345 10.783 1.00 62.25 95 ALA A N 1
ATOM 733 C CA . ALA A 1 95 ? -33.238 40.423 10.420 1.00 62.25 95 ALA A CA 1
ATOM 734 C C . ALA A 1 95 ? -34.008 39.130 10.757 1.00 62.25 95 ALA A C 1
ATOM 736 O O . ALA A 1 95 ? -35.126 39.188 11.261 1.00 62.25 95 ALA A O 1
ATOM 737 N N . ALA A 1 96 ? -33.399 37.959 10.535 1.00 61.91 96 ALA A N 1
ATOM 738 C CA . ALA A 1 96 ? -34.005 36.675 1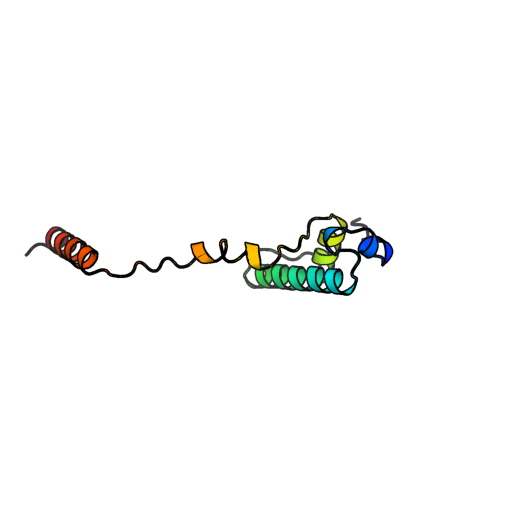0.893 1.00 61.91 96 ALA A CA 1
ATOM 739 C C . ALA A 1 96 ? -34.078 36.441 12.415 1.00 61.91 96 ALA A C 1
ATOM 741 O O . ALA A 1 96 ? -34.970 35.737 12.887 1.00 61.91 96 ALA A O 1
ATOM 742 N N . ALA A 1 97 ? -33.150 37.013 13.189 1.00 61.66 97 ALA A N 1
ATOM 743 C CA . ALA A 1 97 ? -33.160 36.924 14.647 1.00 61.66 97 ALA A CA 1
ATOM 744 C C . ALA A 1 97 ? -34.261 37.796 15.277 1.00 61.66 97 ALA A C 1
ATOM 746 O O . ALA A 1 97 ? -34.925 37.334 16.206 1.00 61.66 97 ALA A O 1
ATOM 747 N N . ASP A 1 98 ? -34.493 39.003 14.748 1.00 65.12 98 ASP A N 1
ATOM 748 C CA . ASP A 1 98 ? -35.579 39.887 15.199 1.00 65.12 98 ASP A CA 1
ATOM 749 C C . ASP A 1 98 ? -36.970 39.280 14.930 1.00 65.12 98 ASP A C 1
ATOM 751 O O . ASP A 1 98 ? -37.846 39.343 15.792 1.00 65.12 98 ASP A O 1
ATOM 755 N N . ASP A 1 99 ? -37.161 38.595 13.795 1.00 68.25 99 ASP A N 1
ATOM 756 C CA . ASP A 1 99 ? -38.417 37.888 13.480 1.00 68.25 99 ASP A CA 1
ATOM 757 C C . ASP A 1 99 ? -38.656 36.648 14.367 1.00 68.25 99 ASP A C 1
ATOM 759 O O . ASP A 1 99 ? -39.799 36.254 14.605 1.00 68.25 99 ASP A O 1
ATOM 763 N N . ALA A 1 100 ? -37.589 36.013 14.867 1.00 66.44 100 ALA A N 1
ATOM 764 C CA . ALA A 1 100 ? -37.686 34.802 15.685 1.00 66.44 100 ALA A CA 1
ATOM 765 C C . ALA A 1 100 ? -37.904 35.085 17.180 1.00 66.44 100 ALA A C 1
ATOM 767 O O . ALA A 1 100 ? -38.502 34.255 17.868 1.00 66.44 100 ALA A O 1
ATOM 768 N N . PHE A 1 101 ? -37.416 36.222 17.689 1.00 62.69 101 PHE A N 1
ATOM 769 C CA . PHE A 1 101 ? -37.523 36.568 19.110 1.00 62.69 101 PHE A CA 1
ATOM 770 C C . PHE A 1 101 ? -38.485 37.711 19.425 1.00 62.69 101 PHE A C 1
ATOM 772 O O . PHE A 1 101 ? -38.915 37.775 20.574 1.00 62.69 101 PHE A O 1
ATOM 779 N N . GLY A 1 102 ? -38.902 38.510 18.436 1.00 61.59 102 GLY A N 1
ATOM 780 C CA . GLY A 1 102 ? -39.856 39.604 18.618 1.00 61.59 102 GLY A CA 1
ATOM 781 C C . GLY A 1 102 ? -39.308 40.739 19.493 1.00 61.59 102 GLY A C 1
ATOM 782 O O . GLY A 1 102 ? -38.706 40.509 20.541 1.00 61.59 102 GLY A O 1
ATOM 783 N N . ALA A 1 103 ? -39.514 41.980 19.058 1.00 53.38 103 ALA A N 1
ATOM 784 C CA . ALA A 1 103 ? -39.204 43.168 19.857 1.00 53.38 103 ALA A CA 1
ATOM 785 C C . ALA A 1 103 ? -40.071 43.275 21.127 1.00 53.38 103 ALA A C 1
ATOM 787 O O . ALA A 1 103 ? -41.275 42.926 21.057 1.00 53.38 103 ALA A O 1
#

Secondary structure (DSSP, 8-state):
-----PPPHHHHHT-GGGTT-HHHHHHHHHHHHHHHHHHHHTTSS--SS-HHHHHHHHHHTT---PPPGGGTTTTGGGS-------HHHHHHHHHHHHHHH--

Mean predicted aligned error: 15.3 Å